Protein AF-H0AEG3-F1 (afdb_monomer)

Secondary structure (DSSP, 8-state):
------TT-EEEETT-TT-HHHHHHHHTT-EEEEEESSHHHHHHHHHHHHTT-HHHHHTEEE--GGG--PPTTTT--

Solvent-accessible surface area (backbone atoms only — not comparable to full-atom values): 4368 Å² total; per-residue (Å²): 138,88,77,96,74,62,69,71,42,57,48,77,35,52,73,31,45,61,22,62,71,48,46,57,39,42,77,62,44,30,44,46,38,32,15,11,72,47,64,66,32,32,51,44,18,26,58,54,25,46,79,78,33,58,71,49,19,70,43,51,36,74,38,50,64,90,68,57,92,70,61,88,74,75,66,59,135

Nearest PDB structures (foldseek):
  3vc2-assembly2_B  TM=7.595E-01  e=5.705E-03  Streptomyces coelicolor A3(2)
  3vc2-assembly11_K  TM=7.474E-01  e=7.427E-03  Streptomyces coelicolor A3(2)
  3g2o-assembly1_B  TM=7.228E-01  e=4.680E-03  Amycolatopsis orientalis
  3vc2-assembly6_F  TM=7.487E-01  e=9.669E-03  Streptomyces coelicolor A3(2)
  7fbo-assembly1_A  TM=6.751E-01  e=1.267E-01  Streptomyces sp. RI-18-2

Structure (mmCIF, N/CA/C/O backbone):
data_AF-H0AEG3-F1
#
_entry.id   AF-H0AEG3-F1
#
loop_
_atom_site.group_PDB
_atom_site.id
_atom_site.type_symbol
_atom_site.label_atom_id
_atom_site.label_alt_id
_atom_site.label_comp_id
_atom_site.label_asym_id
_atom_site.label_entity_id
_atom_site.label_seq_id
_atom_site.pdbx_PDB_ins_code
_atom_site.Cartn_x
_atom_site.Cartn_y
_atom_site.Cartn_z
_atom_site.occupancy
_atom_site.B_iso_or_equiv
_atom_site.auth_seq_id
_atom_site.auth_comp_id
_atom_site.auth_asym_id
_atom_site.auth_atom_id
_atom_site.pdbx_PDB_model_num
ATOM 1 N N . MET A 1 1 ? 4.379 -13.017 11.924 1.00 50.22 1 MET A N 1
ATOM 2 C CA . MET A 1 1 ? 5.307 -12.081 12.592 1.00 50.22 1 MET A CA 1
ATOM 3 C C . MET A 1 1 ? 4.454 -11.164 13.452 1.00 50.22 1 MET A C 1
ATOM 5 O O . MET A 1 1 ? 3.524 -10.593 12.906 1.00 50.22 1 MET A O 1
ATOM 9 N N . LEU A 1 2 ? 4.680 -11.097 14.765 1.00 46.69 2 LEU A N 1
ATOM 10 C CA . LEU A 1 2 ? 3.995 -10.136 15.637 1.00 46.69 2 LEU A CA 1
ATOM 11 C C . LEU A 1 2 ? 4.978 -9.007 15.916 1.00 46.69 2 LEU A C 1
ATOM 13 O O . LEU A 1 2 ? 6.057 -9.260 16.450 1.00 46.69 2 LEU A O 1
ATOM 17 N N . PHE A 1 3 ? 4.622 -7.792 15.527 1.00 56.03 3 PHE A N 1
ATOM 18 C CA . PHE A 1 3 ? 5.386 -6.611 15.882 1.00 56.03 3 PHE A CA 1
ATOM 19 C C . PHE A 1 3 ? 4.640 -5.859 16.984 1.00 56.03 3 PHE A C 1
ATOM 21 O O . PHE A 1 3 ? 3.447 -5.602 16.862 1.00 56.03 3 PHE A O 1
ATOM 28 N N . PHE A 1 4 ? 5.329 -5.503 18.065 1.00 59.91 4 PHE A N 1
ATOM 29 C CA . PHE A 1 4 ? 4.759 -4.642 19.097 1.00 59.91 4 PHE A CA 1
ATOM 30 C C . PHE A 1 4 ? 4.962 -3.184 18.696 1.00 59.91 4 PHE A C 1
ATOM 32 O O . PHE A 1 4 ? 5.990 -2.587 19.011 1.00 59.91 4 PHE A O 1
ATOM 39 N N . PHE A 1 5 ? 3.980 -2.625 17.998 1.00 68.12 5 PHE A N 1
ATOM 40 C CA . PHE A 1 5 ? 3.952 -1.211 17.647 1.00 68.12 5 PHE A CA 1
ATOM 41 C C . PHE A 1 5 ? 2.878 -0.467 18.444 1.00 68.12 5 PHE A C 1
ATOM 43 O O . PHE A 1 5 ? 1.882 -1.043 18.885 1.00 68.12 5 PHE A O 1
ATOM 50 N N . LYS A 1 6 ? 3.085 0.835 18.638 1.00 74.06 6 LYS A N 1
ATOM 51 C CA . LYS A 1 6 ? 2.048 1.748 19.120 1.00 74.06 6 LYS A CA 1
ATOM 52 C C . LYS A 1 6 ? 1.199 2.208 17.926 1.00 74.06 6 LYS A C 1
ATOM 54 O O . LYS A 1 6 ? 1.776 2.496 16.876 1.00 74.06 6 LYS A O 1
ATOM 59 N N . PRO A 1 7 ? -0.133 2.332 18.076 1.00 73.69 7 PRO A N 1
ATOM 60 C CA . PRO A 1 7 ? -0.979 2.933 17.047 1.00 73.69 7 PRO A CA 1
ATOM 61 C C . PRO A 1 7 ? -0.432 4.290 16.583 1.00 73.69 7 PRO A C 1
ATOM 63 O O . PRO A 1 7 ? 0.056 5.074 17.401 1.00 73.69 7 PRO A O 1
ATOM 66 N N . GLY A 1 8 ? -0.504 4.552 15.278 1.00 76.56 8 GLY A N 1
ATOM 67 C CA . GLY A 1 8 ? 0.019 5.768 14.648 1.00 76.56 8 GLY A CA 1
ATOM 68 C C . GLY A 1 8 ? 1.522 5.763 14.343 1.00 76.56 8 GLY A C 1
ATOM 69 O O . GLY A 1 8 ? 2.022 6.740 13.792 1.00 76.56 8 GLY A O 1
ATOM 70 N N . GLN A 1 9 ? 2.257 4.692 14.664 1.00 88.12 9 GLN A N 1
ATOM 71 C CA . GLN A 1 9 ? 3.619 4.524 14.151 1.00 88.12 9 GLN A CA 1
ATOM 72 C C . GLN A 1 9 ? 3.604 4.178 12.660 1.00 88.12 9 GLN A C 1
ATOM 74 O O . GLN A 1 9 ? 2.671 3.547 12.158 1.00 88.12 9 GLN A O 1
ATOM 79 N N . LYS A 1 10 ? 4.666 4.589 11.965 1.00 90.44 10 LYS A N 1
ATOM 80 C CA . LYS A 1 10 ? 4.834 4.366 10.530 1.00 90.44 10 LYS A CA 1
ATOM 81 C C . LYS A 1 10 ? 5.599 3.077 10.268 1.00 90.44 10 LYS A C 1
ATOM 83 O O . LYS A 1 10 ? 6.580 2.793 10.952 1.00 90.44 10 LYS A O 1
ATOM 88 N N . ILE A 1 11 ? 5.200 2.341 9.238 1.00 91.31 11 ILE A N 1
ATOM 89 C CA . ILE A 1 11 ? 5.940 1.185 8.727 1.00 91.31 11 ILE A CA 1
ATOM 90 C C . ILE A 1 11 ? 6.094 1.289 7.214 1.00 91.31 11 ILE A C 1
ATOM 92 O O . ILE A 1 11 ? 5.205 1.790 6.524 1.00 91.31 11 ILE A O 1
ATOM 96 N N . VAL A 1 12 ? 7.223 0.797 6.709 1.00 92.94 12 VAL A N 1
ATOM 97 C CA . VAL A 1 12 ? 7.500 0.709 5.279 1.00 92.94 12 VAL A CA 1
ATOM 98 C C . VAL A 1 12 ? 7.847 -0.717 4.873 1.00 92.94 12 VAL A C 1
ATOM 100 O O . VAL A 1 12 ? 8.621 -1.386 5.557 1.00 92.94 12 VAL A O 1
ATOM 103 N N . ASP A 1 13 ? 7.301 -1.160 3.743 1.00 94.19 13 ASP A N 1
ATOM 104 C CA . ASP A 1 13 ? 7.731 -2.369 3.041 1.00 94.19 13 ASP A CA 1
ATOM 105 C C . ASP A 1 13 ? 8.000 -2.048 1.561 1.00 94.19 13 ASP A C 1
ATOM 107 O O . ASP A 1 13 ? 7.078 -1.837 0.773 1.00 94.19 13 ASP A O 1
ATOM 111 N N . ASN A 1 14 ? 9.278 -1.981 1.183 1.00 93.81 14 ASN A N 1
ATOM 112 C CA . ASN A 1 14 ? 9.718 -1.658 -0.182 1.00 93.81 14 ASN A CA 1
ATOM 113 C C . ASN A 1 14 ? 9.719 -2.869 -1.136 1.00 93.81 14 ASN A C 1
ATOM 115 O O . ASN A 1 14 ? 10.095 -2.723 -2.301 1.00 93.81 14 ASN A O 1
ATOM 119 N N . PHE A 1 15 ? 9.334 -4.048 -0.644 1.00 95.50 15 PHE A N 1
ATOM 120 C CA . PHE A 1 15 ? 9.201 -5.286 -1.415 1.00 95.50 15 PHE A CA 1
ATOM 121 C C . PHE A 1 15 ? 7.848 -5.929 -1.102 1.00 95.50 15 PHE A C 1
ATOM 123 O O . PHE A 1 15 ? 7.750 -7.114 -0.777 1.00 95.50 15 PHE A O 1
ATOM 130 N N . ALA A 1 16 ? 6.804 -5.099 -1.147 1.00 96.38 16 ALA A N 1
ATOM 131 C CA . ALA A 1 16 ? 5.512 -5.389 -0.548 1.00 96.38 16 ALA A CA 1
ATOM 132 C C . ALA A 1 16 ? 4.805 -6.604 -1.163 1.00 96.38 16 ALA A C 1
ATOM 134 O O . ALA A 1 16 ? 3.915 -7.167 -0.519 1.00 96.38 16 ALA A O 1
ATOM 135 N N . GLY A 1 17 ? 5.141 -7.012 -2.395 1.00 97.88 17 GLY A N 1
ATOM 136 C CA . GLY A 1 17 ? 4.447 -8.092 -3.087 1.00 97.88 17 GLY A CA 1
ATOM 137 C C . GLY A 1 17 ? 2.934 -7.847 -3.113 1.00 97.88 17 GLY A C 1
ATOM 138 O O . GLY A 1 17 ? 2.467 -6.801 -3.553 1.00 97.88 17 GLY A O 1
ATOM 139 N N . ALA A 1 18 ? 2.159 -8.792 -2.577 1.00 97.88 18 ALA A N 1
ATOM 140 C CA . ALA A 1 18 ? 0.702 -8.679 -2.446 1.00 97.88 18 ALA A CA 1
ATOM 141 C C . ALA A 1 18 ? 0.225 -7.776 -1.284 1.00 97.88 18 ALA A C 1
ATOM 143 O O . ALA A 1 18 ? -0.977 -7.635 -1.075 1.00 97.88 18 ALA A O 1
ATOM 144 N N . GLY A 1 19 ? 1.133 -7.182 -0.506 1.00 97.69 19 GLY A N 1
ATOM 145 C CA . GLY A 1 19 ? 0.810 -6.239 0.566 1.00 97.69 19 GLY A CA 1
ATOM 146 C C . GLY A 1 19 ? 0.438 -6.873 1.906 1.00 97.69 19 GLY A C 1
ATOM 147 O O . GLY A 1 19 ? -0.083 -6.173 2.768 1.00 97.69 19 GLY A O 1
ATOM 148 N N . THR A 1 20 ? 0.695 -8.168 2.120 1.00 97.25 20 THR A N 1
ATOM 149 C CA . THR A 1 20 ? 0.266 -8.893 3.332 1.00 97.25 20 THR A CA 1
ATOM 150 C C . THR A 1 20 ? 0.761 -8.236 4.622 1.00 97.25 20 THR A C 1
ATOM 152 O O . THR A 1 20 ? -0.028 -8.016 5.534 1.00 97.25 20 THR A O 1
ATOM 155 N N . ILE A 1 21 ? 2.047 -7.870 4.698 1.00 95.69 21 ILE A N 1
ATOM 156 C CA . ILE A 1 21 ? 2.622 -7.229 5.895 1.00 95.69 21 ILE A CA 1
ATOM 157 C C . ILE A 1 21 ? 1.954 -5.873 6.159 1.00 95.69 21 ILE A C 1
ATOM 159 O O . ILE A 1 21 ? 1.641 -5.548 7.303 1.00 95.69 21 ILE A O 1
ATOM 163 N N . LEU A 1 22 ? 1.688 -5.107 5.099 1.00 96.31 22 LEU A N 1
ATOM 164 C CA . LEU A 1 22 ? 1.049 -3.796 5.189 1.00 96.31 22 LEU A CA 1
ATOM 165 C C . LEU A 1 22 ? -0.431 -3.910 5.577 1.00 96.31 22 LEU A C 1
ATOM 167 O O . LEU A 1 22 ? -0.907 -3.115 6.378 1.00 96.31 22 LEU A O 1
ATOM 171 N N . CYS A 1 23 ? -1.153 -4.921 5.090 1.00 97.44 23 CYS A N 1
ATOM 172 C CA . CYS A 1 23 ? -2.536 -5.181 5.501 1.00 97.44 23 CYS A CA 1
ATOM 173 C C . CYS A 1 23 ? -2.623 -5.479 7.005 1.00 97.44 23 CYS A C 1
ATOM 175 O O . CYS A 1 23 ? -3.410 -4.855 7.716 1.00 97.44 23 CYS A O 1
ATOM 177 N N . GLU A 1 24 ? -1.774 -6.380 7.506 1.00 95.31 24 GLU A N 1
ATOM 178 C CA . GLU A 1 24 ? -1.723 -6.722 8.933 1.00 95.31 24 GLU A CA 1
ATOM 179 C C . GLU A 1 24 ? -1.328 -5.518 9.802 1.00 95.31 24 GLU A C 1
ATOM 181 O O . GLU A 1 24 ? -1.860 -5.333 10.897 1.00 95.31 24 GLU A O 1
ATOM 186 N N . ALA A 1 25 ? -0.408 -4.679 9.320 1.00 93.81 25 ALA A N 1
ATOM 187 C CA . ALA A 1 25 ? -0.007 -3.451 9.998 1.00 93.81 25 ALA A CA 1
ATOM 188 C C . ALA A 1 25 ? -1.142 -2.413 10.043 1.00 93.81 25 ALA A C 1
ATOM 190 O O . ALA A 1 25 ? -1.404 -1.832 11.099 1.00 93.81 25 ALA A O 1
ATOM 191 N N . GLN A 1 26 ? -1.857 -2.219 8.932 1.00 95.38 26 GLN A N 1
ATOM 192 C CA . GLN A 1 26 ? -2.995 -1.303 8.857 1.00 95.38 26 GLN A CA 1
ATOM 193 C C . GLN A 1 26 ? -4.119 -1.733 9.811 1.00 95.38 26 GLN A C 1
ATOM 195 O O . GLN A 1 26 ? -4.688 -0.894 10.509 1.00 95.38 26 GLN A O 1
ATOM 200 N N . LEU A 1 27 ? -4.407 -3.038 9.903 1.00 94.50 27 LEU A N 1
ATOM 201 C CA . LEU A 1 27 ? -5.391 -3.592 10.847 1.00 94.50 27 LEU A CA 1
ATOM 202 C C . LEU A 1 27 ? -4.999 -3.381 12.320 1.00 94.50 27 LEU A C 1
ATOM 204 O O . LEU A 1 27 ? -5.869 -3.339 13.188 1.00 94.50 27 LEU A O 1
ATOM 208 N N . GLN A 1 28 ? -3.708 -3.205 12.604 1.00 91.62 28 GLN A N 1
ATOM 209 C CA . GLN A 1 28 ? -3.185 -2.858 13.931 1.00 91.62 28 GLN A CA 1
ATOM 210 C C . GLN A 1 28 ? -3.148 -1.341 14.195 1.00 91.62 28 GLN A C 1
ATOM 212 O O . GLN A 1 28 ? -2.713 -0.914 15.265 1.00 91.62 28 GLN A O 1
ATOM 217 N N . G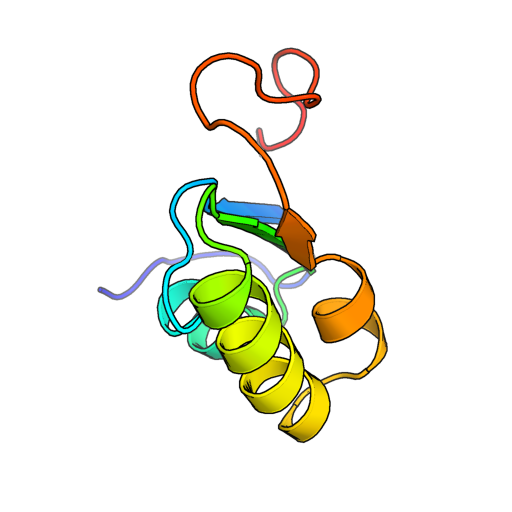LY A 1 29 ? -3.621 -0.515 13.254 1.00 92.19 29 GLY A N 1
ATOM 218 C CA . GLY A 1 29 ? -3.678 0.942 13.396 1.00 92.19 29 GLY A CA 1
ATOM 219 C C . GLY A 1 29 ? -2.350 1.650 13.123 1.00 92.19 29 GLY A C 1
ATOM 220 O O . GLY A 1 29 ? -2.117 2.739 13.655 1.00 92.19 29 GLY A O 1
ATOM 221 N N . LEU A 1 30 ? -1.465 1.033 12.340 1.00 92.12 30 LEU A N 1
ATOM 222 C CA . LEU A 1 30 ? -0.228 1.656 11.870 1.00 92.12 30 LEU A CA 1
ATOM 223 C C . LEU A 1 30 ? -0.464 2.425 10.579 1.00 92.12 30 LEU A C 1
ATOM 225 O O . LEU A 1 30 ? -1.366 2.107 9.809 1.00 92.12 30 LEU A O 1
ATOM 229 N N . GLU A 1 31 ? 0.379 3.421 10.339 1.00 93.50 31 GLU A N 1
ATOM 230 C CA . GLU A 1 31 ? 0.407 4.152 9.079 1.00 93.50 31 GLU A CA 1
ATOM 231 C C . GLU A 1 31 ? 1.368 3.442 8.122 1.00 93.50 31 GLU A C 1
ATOM 233 O O . GLU A 1 31 ? 2.571 3.334 8.381 1.00 93.50 31 GLU A O 1
ATOM 238 N N . VAL A 1 32 ? 0.831 2.906 7.029 1.00 94.50 32 VAL A N 1
ATOM 239 C CA . VAL A 1 32 ? 1.574 1.997 6.155 1.00 94.50 32 VAL A CA 1
ATOM 240 C C . VAL A 1 32 ? 2.041 2.682 4.878 1.00 94.50 32 VAL A C 1
ATOM 242 O O . VAL A 1 32 ? 1.310 3.435 4.239 1.00 94.50 32 VAL A O 1
ATOM 245 N N . TYR A 1 33 ? 3.271 2.372 4.490 1.00 94.75 33 TYR A N 1
ATOM 246 C CA . TYR A 1 33 ? 3.899 2.803 3.252 1.00 94.75 33 TYR A CA 1
ATOM 247 C C . TYR A 1 33 ? 4.519 1.594 2.570 1.00 94.75 33 TYR A C 1
ATOM 249 O O . TYR A 1 33 ? 4.970 0.657 3.228 1.00 94.75 33 TYR A O 1
ATOM 257 N N . GLY A 1 34 ? 4.592 1.603 1.247 1.00 94.50 34 GLY A N 1
ATOM 258 C CA . GLY A 1 34 ? 5.330 0.548 0.584 1.00 94.50 34 GLY A CA 1
ATOM 259 C C . GLY A 1 34 ? 5.239 0.557 -0.918 1.00 94.50 34 GLY A C 1
ATOM 260 O O . GLY A 1 34 ? 4.681 1.461 -1.547 1.00 94.50 34 GLY A O 1
ATOM 261 N N . GLY A 1 35 ? 5.803 -0.489 -1.494 1.00 95.69 35 GLY A N 1
ATOM 262 C CA . GLY A 1 35 ? 5.836 -0.642 -2.926 1.00 95.69 35 GLY A CA 1
ATOM 263 C C . GLY A 1 35 ? 6.551 -1.888 -3.384 1.00 95.69 35 GLY A C 1
ATOM 264 O O . GLY A 1 35 ? 7.081 -2.649 -2.584 1.00 95.69 35 GLY A O 1
ATOM 265 N N . ASP A 1 36 ? 6.529 -2.083 -4.692 1.00 97.69 36 ASP A N 1
ATOM 266 C CA . ASP A 1 36 ? 7.224 -3.174 -5.358 1.00 97.69 3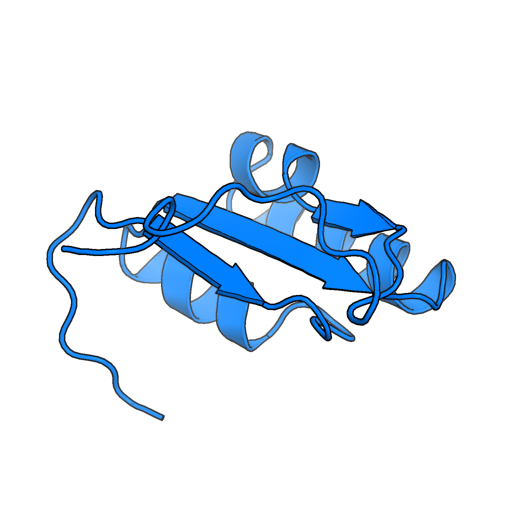6 ASP A CA 1
ATOM 267 C C . ASP A 1 36 ? 7.697 -2.706 -6.742 1.00 97.69 36 ASP A C 1
ATOM 269 O O . ASP A 1 36 ? 7.154 -1.748 -7.314 1.00 97.69 36 ASP A O 1
ATOM 273 N N . ILE A 1 37 ? 8.713 -3.372 -7.287 1.00 97.19 37 ILE A N 1
ATOM 274 C CA . ILE A 1 37 ? 9.213 -3.098 -8.637 1.00 97.19 37 ILE A CA 1
ATOM 275 C C . ILE A 1 37 ? 8.234 -3.617 -9.695 1.00 97.19 37 ILE A C 1
ATOM 277 O O . ILE A 1 37 ? 8.096 -3.014 -10.775 1.00 97.19 37 ILE A O 1
ATOM 281 N N . ASP A 1 38 ? 7.536 -4.707 -9.366 1.00 97.94 38 ASP A N 1
ATOM 282 C CA . ASP A 1 38 ? 6.516 -5.313 -10.201 1.00 97.94 38 ASP A CA 1
ATOM 283 C C . ASP A 1 38 ? 5.194 -4.541 -10.099 1.00 97.94 38 ASP A C 1
ATOM 285 O O . ASP A 1 38 ? 4.622 -4.310 -9.032 1.00 97.94 38 ASP A O 1
ATOM 289 N N . ARG A 1 39 ? 4.684 -4.136 -11.262 1.00 97.94 39 ARG A N 1
ATOM 290 C CA . ARG A 1 39 ? 3.434 -3.389 -11.375 1.00 97.94 39 ARG A CA 1
ATOM 291 C C . ARG A 1 39 ? 2.232 -4.231 -10.948 1.00 97.94 39 ARG A C 1
A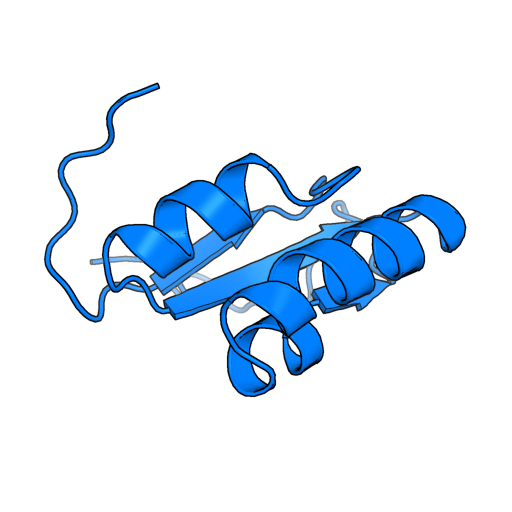TOM 293 O O . ARG A 1 39 ? 1.288 -3.666 -10.391 1.00 97.94 39 ARG A O 1
ATOM 300 N N . ASP A 1 40 ? 2.247 -5.531 -11.221 1.00 98.44 40 ASP A N 1
ATOM 301 C CA . ASP A 1 40 ? 1.112 -6.400 -10.910 1.00 98.44 40 ASP A CA 1
ATOM 302 C C . ASP A 1 40 ? 1.030 -6.671 -9.404 1.00 98.44 40 ASP A C 1
ATOM 304 O O . ASP A 1 40 ? -0.060 -6.613 -8.830 1.00 98.44 40 ASP A O 1
ATOM 308 N N . ALA A 1 41 ? 2.180 -6.815 -8.736 1.00 98.38 41 ALA A N 1
ATOM 309 C CA . ALA A 1 41 ? 2.275 -6.822 -7.278 1.00 98.38 41 ALA A CA 1
ATOM 310 C C . ALA A 1 41 ? 1.714 -5.528 -6.660 1.00 98.38 41 ALA A C 1
ATOM 312 O O . ALA A 1 41 ? 0.830 -5.583 -5.807 1.00 98.38 41 ALA A O 1
ATOM 313 N N . VAL A 1 42 ? 2.124 -4.354 -7.161 1.00 98.38 42 VAL A N 1
ATOM 314 C CA . VAL A 1 42 ? 1.590 -3.053 -6.705 1.00 98.38 42 VAL A CA 1
ATOM 315 C C . VAL A 1 42 ? 0.074 -2.974 -6.865 1.00 98.38 42 VAL A C 1
ATOM 317 O O . VAL A 1 42 ? -0.617 -2.499 -5.964 1.00 98.38 42 VAL A O 1
ATOM 320 N N . LYS A 1 43 ? -0.461 -3.431 -8.003 1.00 98.62 43 LYS A N 1
ATOM 321 C CA . LYS A 1 43 ? -1.907 -3.451 -8.244 1.00 98.62 43 LYS A CA 1
ATOM 322 C C . LYS A 1 43 ? -2.622 -4.360 -7.238 1.00 98.62 43 LYS A C 1
ATOM 324 O O . LYS A 1 43 ? -3.584 -3.917 -6.621 1.00 98.62 43 LYS A O 1
ATOM 329 N N . CYS A 1 44 ? -2.119 -5.578 -7.040 1.00 98.62 44 CYS A N 1
ATOM 330 C CA . CYS A 1 44 ? -2.655 -6.539 -6.074 1.00 98.62 44 CYS A CA 1
ATOM 331 C C . CYS A 1 44 ? -2.635 -5.980 -4.640 1.00 98.62 44 CYS A C 1
ATOM 333 O O . CYS A 1 44 ? -3.645 -6.003 -3.944 1.00 98.62 44 CYS A O 1
ATOM 335 N N . SER A 1 45 ? -1.512 -5.390 -4.223 1.00 98.62 45 SER A N 1
ATOM 336 C CA . SER A 1 45 ? -1.352 -4.769 -2.904 1.00 98.62 45 SER A CA 1
ATOM 337 C C . SER A 1 45 ? -2.334 -3.615 -2.672 1.00 98.62 45 SER A C 1
ATOM 339 O O . SER A 1 45 ? -2.957 -3.541 -1.613 1.00 98.62 45 SER A O 1
ATOM 341 N N . ARG A 1 46 ? -2.557 -2.761 -3.681 1.00 98.69 46 ARG A N 1
ATOM 342 C CA . ARG A 1 46 ? -3.575 -1.696 -3.627 1.00 98.69 46 ARG A CA 1
ATOM 343 C C . ARG A 1 46 ? -4.988 -2.241 -3.496 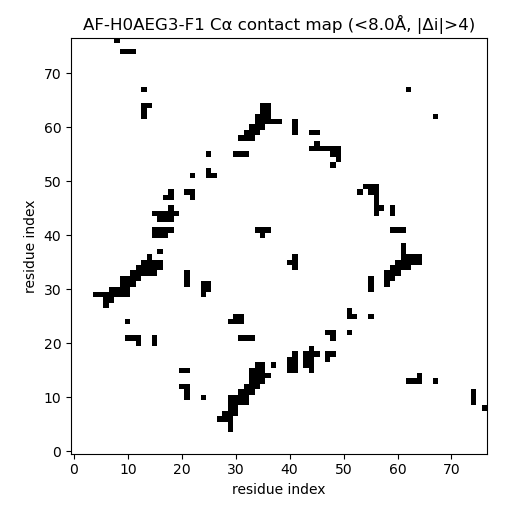1.00 98.69 46 ARG A C 1
ATOM 345 O O . ARG A 1 46 ? -5.744 -1.756 -2.665 1.00 98.69 46 ARG A O 1
ATOM 352 N N . GLU A 1 47 ? -5.348 -3.245 -4.293 1.00 98.62 47 GLU A N 1
ATOM 353 C CA . GLU A 1 47 ? -6.666 -3.881 -4.205 1.00 98.62 47 GLU A CA 1
ATOM 354 C C . GLU A 1 47 ? -6.883 -4.470 -2.803 1.00 98.62 47 GLU A C 1
ATOM 356 O O . GLU A 1 47 ? -7.895 -4.182 -2.165 1.00 98.62 47 GLU A O 1
ATOM 361 N N . ASN A 1 48 ? -5.897 -5.184 -2.257 1.00 98.56 48 ASN A N 1
ATOM 362 C CA . ASN A 1 48 ? -5.968 -5.729 -0.900 1.00 98.56 48 ASN A CA 1
ATOM 363 C C . ASN A 1 48 ? -6.120 -4.632 0.162 1.00 98.56 48 ASN A C 1
ATOM 365 O O . ASN A 1 48 ? -7.036 -4.700 0.981 1.00 98.56 48 ASN A O 1
ATOM 369 N N . LEU A 1 49 ? -5.288 -3.587 0.120 1.00 98.50 49 LEU A N 1
ATOM 370 C CA . LEU A 1 49 ? -5.368 -2.486 1.080 1.00 98.50 49 LEU A CA 1
ATOM 371 C C . LEU A 1 49 ? -6.634 -1.648 0.924 1.00 98.50 49 LEU A C 1
ATOM 373 O O . LEU A 1 49 ? -7.154 -1.197 1.935 1.00 98.50 49 LEU A O 1
ATOM 377 N N . SER A 1 50 ? -7.184 -1.486 -0.281 1.00 98.38 50 SER A N 1
ATOM 378 C CA . SER A 1 50 ? -8.435 -0.741 -0.498 1.00 98.38 50 SER A CA 1
ATOM 379 C C . SER A 1 50 ? -9.639 -1.376 0.208 1.00 98.38 50 SER A C 1
ATOM 381 O O . SER A 1 50 ? -10.552 -0.668 0.624 1.00 98.38 50 SER A O 1
ATOM 383 N N . ASN A 1 51 ? -9.606 -2.694 0.446 1.00 98.06 51 ASN A N 1
ATOM 384 C CA . ASN A 1 51 ? -10.618 -3.384 1.252 1.00 98.06 51 ASN A CA 1
ATOM 385 C C . ASN A 1 51 ? -10.524 -3.056 2.757 1.00 98.06 51 ASN A C 1
ATOM 387 O O . ASN A 1 51 ? -11.440 -3.386 3.508 1.00 98.06 51 ASN A O 1
ATOM 391 N N . ILE A 1 52 ? -9.427 -2.435 3.204 1.00 97.69 52 ILE A N 1
ATOM 392 C CA . ILE A 1 52 ? -9.162 -2.078 4.606 1.00 97.69 52 ILE A CA 1
ATOM 393 C C . ILE A 1 52 ? -9.185 -0.552 4.789 1.00 97.69 52 ILE A C 1
ATOM 395 O O . ILE A 1 52 ? -9.843 -0.042 5.693 1.00 97.69 52 ILE A O 1
ATOM 399 N N . SER A 1 53 ? -8.446 0.180 3.954 1.00 97.62 53 SER A N 1
ATOM 400 C CA . SER A 1 53 ? -8.311 1.635 3.971 1.00 97.62 53 SER A CA 1
ATOM 401 C C . SER A 1 53 ? -7.897 2.156 2.591 1.00 97.62 53 SER A C 1
ATOM 403 O O . SER A 1 53 ? -6.813 1.854 2.084 1.00 97.62 53 SER A O 1
ATOM 405 N N . GLU A 1 54 ? -8.740 3.006 2.005 1.00 97.81 54 GLU A N 1
ATOM 406 C CA . GLU A 1 54 ? -8.442 3.684 0.738 1.00 97.81 54 GLU A CA 1
ATOM 407 C C . GLU A 1 54 ? -7.220 4.609 0.864 1.00 97.81 54 GLU A C 1
ATOM 409 O O . GLU A 1 54 ? -6.406 4.719 -0.052 1.00 97.81 54 GLU A O 1
ATOM 414 N N . GLU A 1 55 ? -7.039 5.243 2.024 1.00 97.19 55 GLU A N 1
ATOM 415 C CA . GLU A 1 55 ? -5.857 6.059 2.306 1.00 97.19 55 GLU A CA 1
ATOM 416 C C . GLU A 1 55 ? -4.580 5.211 2.259 1.00 97.19 55 GLU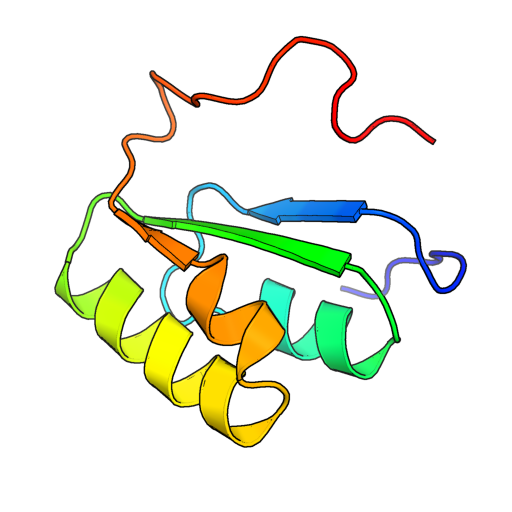 A C 1
ATOM 418 O O . GLU A 1 55 ? -3.621 5.582 1.585 1.00 97.19 55 GLU A O 1
ATOM 423 N N . ALA A 1 56 ? -4.594 4.033 2.889 1.00 97.25 56 ALA A N 1
ATOM 424 C CA . ALA A 1 56 ? -3.459 3.114 2.885 1.00 97.25 56 ALA A CA 1
ATOM 425 C C . ALA A 1 56 ? -3.151 2.574 1.479 1.00 97.25 56 ALA A C 1
ATOM 427 O O . ALA A 1 56 ? -1.989 2.500 1.082 1.00 97.25 56 ALA A O 1
ATOM 428 N N . SER A 1 57 ? -4.185 2.259 0.690 1.00 98.19 57 SER A N 1
ATOM 429 C CA . SER A 1 57 ? -4.035 1.861 -0.718 1.00 98.19 57 SER A CA 1
ATOM 430 C C . SER A 1 57 ? -3.272 2.916 -1.531 1.00 98.19 57 SER A C 1
ATOM 432 O O . SER A 1 57 ? -2.338 2.596 -2.275 1.00 98.19 57 SER A O 1
ATOM 434 N N . ASN A 1 58 ? -3.589 4.198 -1.330 1.00 97.62 58 ASN A N 1
ATOM 435 C CA . ASN A 1 58 ? -2.942 5.307 -2.035 1.00 97.62 58 ASN A CA 1
ATOM 436 C C . ASN A 1 58 ? -1.454 5.493 -1.680 1.00 97.62 58 ASN A C 1
ATOM 438 O O . ASN A 1 58 ? -0.713 6.107 -2.456 1.00 97.62 58 ASN A O 1
ATOM 442 N N . GLN A 1 59 ? -0.989 4.928 -0.562 1.00 96.06 59 GLN A N 1
ATOM 443 C CA . GLN A 1 59 ? 0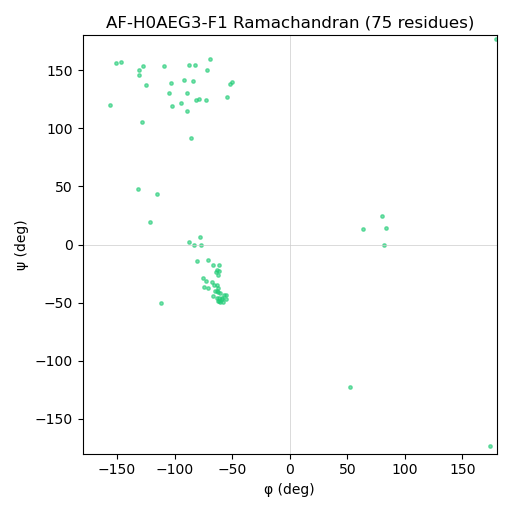.421 4.970 -0.164 1.00 96.06 59 GLN A CA 1
ATOM 444 C C . GLN A 1 59 ? 1.288 3.924 -0.877 1.00 96.06 59 GLN A C 1
ATOM 446 O O . GLN A 1 59 ? 2.515 4.050 -0.869 1.00 96.06 59 GLN A O 1
ATOM 451 N N . ILE A 1 60 ? 0.685 2.928 -1.537 1.00 97.00 60 ILE A N 1
ATOM 452 C CA . ILE A 1 60 ? 1.426 1.887 -2.254 1.00 97.00 60 ILE A CA 1
ATOM 453 C C . ILE A 1 60 ? 1.862 2.3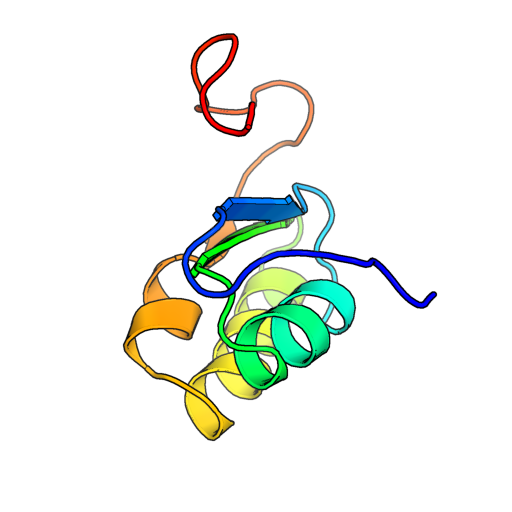93 -3.620 1.00 97.00 60 ILE A C 1
ATOM 455 O O . ILE A 1 60 ? 1.038 2.818 -4.437 1.00 97.00 60 ILE A O 1
ATOM 459 N N . LYS A 1 61 ? 3.162 2.330 -3.906 1.00 95.88 61 LYS A N 1
ATOM 460 C CA . LYS A 1 61 ? 3.751 2.869 -5.138 1.00 95.88 61 LYS A CA 1
ATOM 461 C C . LYS A 1 61 ? 4.596 1.827 -5.847 1.00 95.88 61 LYS A C 1
ATOM 463 O O . LYS A 1 61 ? 5.165 0.940 -5.231 1.00 95.88 61 LYS A O 1
ATOM 468 N N . ARG A 1 62 ? 4.722 1.962 -7.165 1.00 96.25 62 ARG A N 1
ATOM 469 C CA . ARG A 1 62 ? 5.783 1.252 -7.876 1.00 96.25 62 ARG A CA 1
ATOM 470 C C . ARG A 1 62 ? 7.109 1.923 -7.547 1.00 96.25 62 ARG A C 1
ATOM 472 O O . ARG A 1 62 ? 7.230 3.130 -7.757 1.00 96.25 62 ARG A O 1
ATOM 479 N N . LEU A 1 63 ? 8.064 1.155 -7.043 1.00 93.81 63 LEU A N 1
ATOM 480 C CA . LEU A 1 63 ? 9.380 1.652 -6.652 1.00 93.81 63 LEU A CA 1
ATOM 481 C C . LEU A 1 63 ? 10.441 0.562 -6.807 1.00 93.81 63 LEU A C 1
ATOM 483 O O . LEU A 1 63 ? 10.128 -0.623 -6.791 1.00 93.81 63 LEU A O 1
ATOM 487 N N . ASP A 1 64 ? 11.696 0.969 -6.963 1.00 93.50 64 ASP A N 1
ATOM 488 C CA . ASP A 1 64 ? 12.843 0.074 -6.821 1.00 93.50 64 ASP A CA 1
ATOM 489 C C . ASP A 1 64 ? 13.356 0.200 -5.387 1.00 93.50 64 ASP A C 1
ATOM 491 O O . ASP A 1 64 ? 13.708 1.296 -4.953 1.00 93.50 64 ASP A O 1
ATOM 495 N N . GLY A 1 65 ? 13.402 -0.904 -4.639 1.00 87.12 65 GLY A N 1
ATOM 496 C CA . GLY A 1 65 ? 13.846 -0.880 -3.245 1.00 87.12 65 GLY A CA 1
ATOM 497 C C . GLY A 1 65 ? 15.295 -0.407 -3.060 1.00 87.12 65 GLY A C 1
ATOM 498 O O . GLY A 1 65 ? 15.657 -0.007 -1.954 1.00 87.12 65 GLY A O 1
ATOM 499 N N . ARG A 1 66 ? 16.113 -0.412 -4.125 1.00 87.62 66 ARG A N 1
ATOM 500 C CA . ARG A 1 66 ? 17.483 0.133 -4.128 1.00 87.62 66 ARG A CA 1
ATOM 501 C C . ARG A 1 66 ? 17.515 1.662 -4.165 1.00 87.62 66 ARG A C 1
ATOM 503 O O . ARG A 1 66 ? 18.437 2.247 -3.610 1.00 87.62 66 ARG A O 1
ATOM 510 N N . ASP A 1 67 ? 16.490 2.278 -4.752 1.00 86.19 67 ASP A N 1
ATOM 511 C CA . ASP A 1 67 ? 16.341 3.727 -4.935 1.00 86.19 67 ASP A CA 1
ATOM 512 C C . ASP A 1 67 ? 15.139 4.250 -4.129 1.00 86.19 67 ASP A C 1
ATOM 51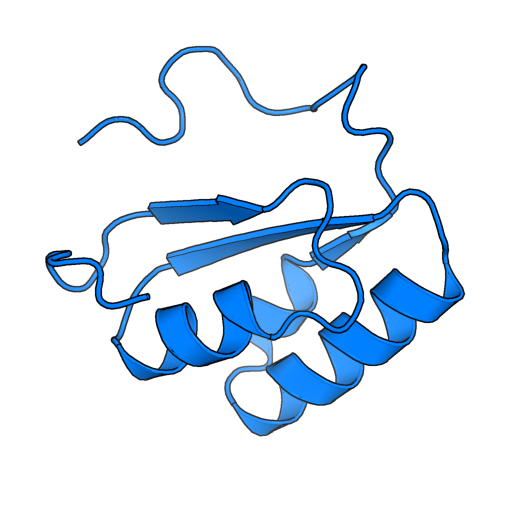4 O O . ASP A 1 67 ? 14.305 5.021 -4.611 1.00 86.19 67 ASP A O 1
ATOM 518 N N . SER A 1 68 ? 15.015 3.776 -2.887 1.00 75.31 68 SER A N 1
ATOM 519 C CA . SER A 1 68 ? 13.923 4.146 -1.985 1.00 75.31 68 SER A CA 1
ATOM 520 C C . SER A 1 68 ? 13.823 5.676 -1.831 1.00 75.31 68 SER A C 1
ATOM 522 O O . SER A 1 68 ? 14.805 6.308 -1.440 1.00 75.31 68 SER A O 1
ATOM 524 N N . PRO A 1 69 ? 12.646 6.297 -2.059 1.00 77.62 69 PRO A N 1
ATOM 525 C CA . PRO A 1 69 ? 12.479 7.754 -2.011 1.00 77.62 69 PRO A CA 1
ATOM 526 C C . PRO A 1 69 ? 12.396 8.315 -0.580 1.00 77.62 69 PRO A C 1
ATOM 528 O O . PRO A 1 69 ? 12.075 9.488 -0.387 1.00 77.62 69 PRO A O 1
ATOM 531 N N . HIS A 1 70 ? 12.604 7.475 0.431 1.00 80.94 70 HIS A N 1
ATOM 532 C CA . HIS A 1 70 ? 12.424 7.838 1.828 1.00 80.94 70 HIS A CA 1
ATOM 533 C C . HIS A 1 70 ? 13.718 8.407 2.425 1.00 80.94 70 HIS A C 1
ATOM 535 O O . HIS A 1 70 ? 14.763 7.774 2.288 1.00 80.94 70 HIS A O 1
ATOM 541 N N . PRO A 1 71 ? 13.667 9.570 3.101 1.00 82.12 71 PRO A N 1
ATOM 542 C CA . PRO A 1 71 ? 14.841 10.143 3.746 1.00 82.12 71 PRO A CA 1
ATOM 543 C C . PRO A 1 71 ? 15.285 9.305 4.952 1.00 82.12 71 PRO A C 1
ATOM 545 O O . PRO A 1 71 ? 14.492 8.565 5.546 1.00 82.12 71 PRO A O 1
ATOM 548 N N . ASP A 1 72 ? 16.544 9.473 5.355 1.00 83.62 72 ASP A N 1
ATOM 549 C CA . ASP A 1 72 ? 17.081 8.851 6.565 1.00 83.62 72 ASP A CA 1
ATOM 550 C C . ASP A 1 72 ? 16.189 9.152 7.779 1.00 83.62 72 ASP A C 1
ATOM 552 O O . ASP A 1 72 ? 15.709 10.271 7.972 1.00 83.62 72 ASP A O 1
ATOM 556 N N . ASN A 1 73 ? 15.975 8.136 8.617 1.00 79.88 73 ASN A N 1
ATOM 557 C CA . ASN A 1 73 ? 15.151 8.194 9.829 1.00 79.88 73 ASN A CA 1
ATOM 558 C C . ASN A 1 73 ? 13.649 8.487 9.622 1.00 79.88 73 ASN A C 1
ATOM 560 O O . ASN A 1 73 ? 12.947 8.727 10.601 1.00 79.88 73 ASN A O 1
ATOM 564 N N . CYS A 1 74 ? 13.116 8.408 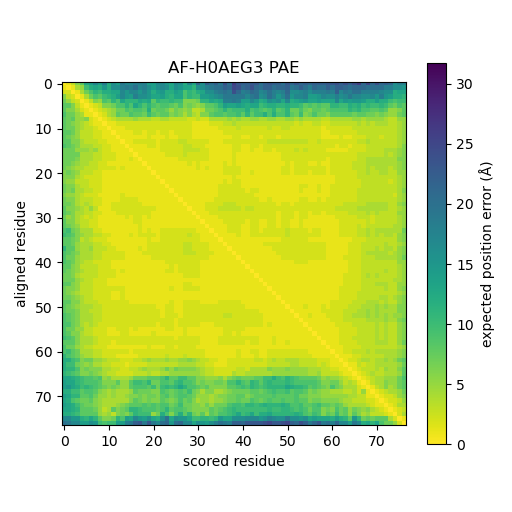8.396 1.00 78.50 74 CYS A N 1
ATOM 565 C CA . CYS A 1 74 ? 11.690 8.656 8.115 1.00 78.50 74 CYS A CA 1
ATOM 566 C C . CYS A 1 74 ? 10.717 7.694 8.834 1.00 78.50 74 CYS A C 1
ATOM 568 O O . CYS A 1 74 ? 9.557 8.042 9.053 1.00 78.50 74 CYS A O 1
ATOM 570 N N . PHE A 1 75 ? 11.197 6.509 9.225 1.00 73.81 75 PHE A N 1
ATOM 571 C CA . PHE A 1 75 ? 10.420 5.456 9.897 1.00 73.81 75 PHE A CA 1
ATOM 572 C C . PHE A 1 75 ? 10.991 5.073 11.269 1.00 73.81 75 PHE A C 1
ATOM 574 O O . PHE A 1 75 ? 10.729 3.982 11.772 1.00 73.81 75 PHE A O 1
ATOM 581 N N . MET A 1 76 ? 11.813 5.946 11.858 1.00 62.81 76 MET A N 1
ATOM 582 C CA . MET A 1 76 ? 12.291 5.774 13.230 1.00 62.81 76 MET A CA 1
ATOM 583 C C . MET A 1 76 ? 11.239 6.282 14.230 1.00 62.81 76 MET A C 1
ATOM 585 O O . MET A 1 76 ? 10.396 7.109 13.892 1.00 62.81 76 MET A O 1
ATOM 589 N N . TYR A 1 77 ? 11.299 5.711 15.432 1.00 56.84 77 TYR A N 1
ATOM 590 C CA . TYR A 1 77 ? 10.317 5.759 16.525 1.00 56.84 77 TYR A CA 1
ATOM 591 C C . TYR A 1 77 ? 9.829 7.147 16.942 1.00 56.84 77 TYR A C 1
ATOM 593 O O . TYR A 1 77 ? 10.671 8.065 17.065 1.00 56.84 77 TYR A O 1
#

Mean predicted aligned error: 4.25 Å

pLDDT: mean 89.57, std 12.48, range [46.69, 98.69]

Foldseek 3Di:
DDDDDDAAAEDEEAQCQLNPVVLVCVVVRYQYAYEHQDPVSLVNNLVSCVVVDNNSSVRYDNDDPVPDPADPCNRPD

Sequence (77 aa):
MLFFFKPGQKIVDNFAGAGTILCEAQLQGLEVYGGDIDRDAVKCSRENLSNISEEASNQIKRLDGRDSPHPDNCFMY

Radius of gyration: 11.59 Å; Cα contacts (8 Å, |Δi|>4): 133; chains: 1; bounding box: 28×22×30 Å